Protein AF-A0A7T8HIZ3-F1 (afdb_monomer_lite)

Foldseek 3Di:
DVQVVLQVVLCVVVVHDPPPPDDSVVSCVVSVHDGPVVVVVVVVVVVVVVVVVVVVVPD

Sequence (59 aa):
DVQVAINDAARSFLGYKRRDHIHIRDLQERADLLSLNEVAAKAVAMETWKCFNSTTGRR

pLDDT: mean 86.69, std 9.91, range [43.97, 94.56]

Structure (mmCIF, N/CA/C/O backbone):
data_AF-A0A7T8HIZ3-F1
#
_entry.id   AF-A0A7T8HIZ3-F1
#
loop_
_atom_site.group_PDB
_atom_site.id
_atom_site.type_symbol
_atom_site.label_atom_id
_atom_site.label_alt_id
_atom_site.label_comp_id
_atom_site.label_asym_id
_atom_site.label_entity_id
_atom_site.label_seq_id
_atom_site.pdbx_PDB_ins_code
_atom_site.Cartn_x
_atom_site.Cartn_y
_atom_site.Cartn_z
_atom_site.occupa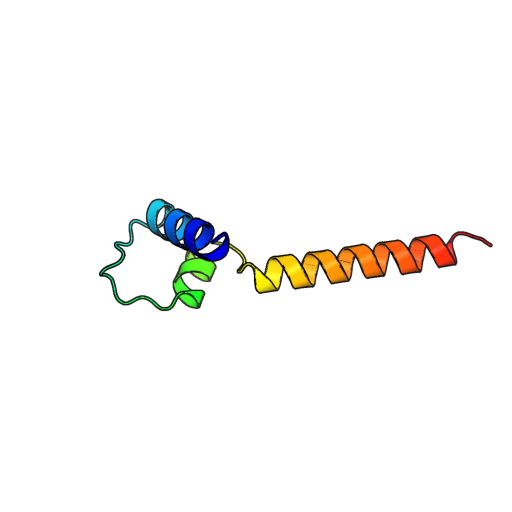ncy
_atom_site.B_iso_or_equiv
_atom_site.auth_seq_id
_atom_site.auth_comp_id
_atom_site.auth_asym_id
_atom_site.auth_atom_id
_atom_site.pdbx_PDB_model_num
ATOM 1 N N . ASP A 1 1 ? -4.506 -14.416 0.224 1.00 74.00 1 ASP A N 1
ATOM 2 C CA . ASP A 1 1 ? -5.147 -13.104 0.447 1.00 74.00 1 ASP A CA 1
ATOM 3 C C . ASP A 1 1 ? -4.141 -11.999 0.796 1.00 74.00 1 ASP A C 1
ATOM 5 O O . ASP A 1 1 ? -4.068 -11.539 1.928 1.00 74.00 1 ASP A O 1
ATOM 9 N N . VAL A 1 2 ? -3.332 -11.551 -0.174 1.00 85.69 2 VAL A N 1
ATOM 10 C CA . VAL A 1 2 ? -2.283 -10.527 0.060 1.00 85.69 2 VAL A CA 1
ATOM 11 C C . VAL A 1 2 ? -2.886 -9.134 0.269 1.00 85.69 2 VAL A C 1
ATOM 13 O O . VAL A 1 2 ? -2.478 -8.405 1.168 1.00 85.69 2 VAL A O 1
ATOM 16 N N . GLN A 1 3 ? -3.910 -8.778 -0.510 1.00 87.19 3 GLN A N 1
ATOM 17 C CA . GLN A 1 3 ? -4.586 -7.484 -0.387 1.00 87.19 3 GLN A CA 1
ATOM 18 C C . GLN A 1 3 ? -5.267 -7.309 0.981 1.00 87.19 3 GLN A C 1
ATOM 20 O O . GLN A 1 3 ? -5.296 -6.203 1.517 1.00 87.19 3 GLN A O 1
ATOM 25 N N . VAL A 1 4 ? -5.781 -8.396 1.566 1.00 90.12 4 VAL A N 1
ATOM 26 C CA . VAL A 1 4 ? -6.364 -8.387 2.916 1.00 90.12 4 VAL A CA 1
ATOM 27 C C . VAL A 1 4 ? -5.293 -8.075 3.959 1.00 90.12 4 VAL A C 1
ATOM 29 O O . VAL A 1 4 ? -5.515 -7.204 4.793 1.00 90.12 4 VAL A O 1
ATOM 32 N N . ALA A 1 5 ? -4.115 -8.699 3.862 1.00 90.44 5 ALA A N 1
ATOM 33 C CA . ALA A 1 5 ? -3.000 -8.430 4.768 1.00 90.44 5 ALA A CA 1
ATOM 34 C C . ALA A 1 5 ? -2.501 -6.976 4.671 1.00 90.44 5 ALA A C 1
ATOM 36 O O . ALA A 1 5 ? -2.266 -6.346 5.698 1.00 90.44 5 ALA A O 1
ATOM 37 N N . ILE A 1 6 ? -2.417 -6.412 3.457 1.00 89.50 6 ILE A N 1
ATOM 38 C CA . ILE A 1 6 ? -2.089 -4.987 3.250 1.00 89.50 6 ILE A CA 1
ATOM 39 C C . ILE A 1 6 ? -3.132 -4.091 3.933 1.00 89.50 6 ILE A C 1
ATOM 41 O O . ILE A 1 6 ? -2.781 -3.138 4.624 1.00 89.50 6 ILE A O 1
ATOM 45 N N . ASN A 1 7 ? -4.420 -4.414 3.790 1.00 91.12 7 ASN A N 1
ATOM 46 C CA . ASN A 1 7 ? -5.496 -3.631 4.398 1.00 91.12 7 ASN A CA 1
ATOM 47 C C .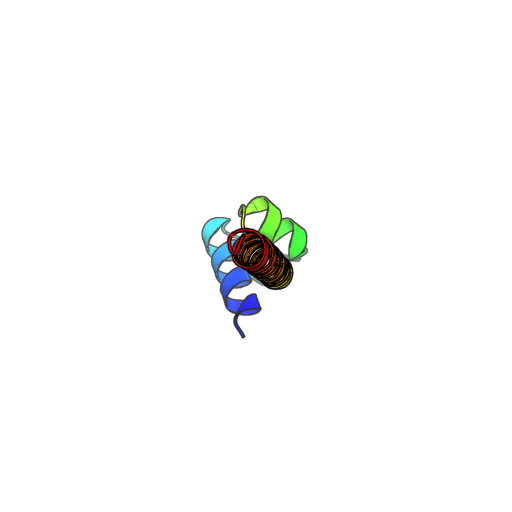 ASN A 1 7 ? -5.507 -3.743 5.928 1.00 91.12 7 ASN A C 1
ATOM 49 O O . ASN A 1 7 ? -5.814 -2.768 6.611 1.00 91.12 7 ASN A O 1
ATOM 53 N N . ASP A 1 8 ? -5.205 -4.916 6.478 1.00 91.88 8 ASP A N 1
ATOM 54 C CA . ASP A 1 8 ? -5.094 -5.101 7.925 1.00 91.88 8 ASP A CA 1
ATOM 55 C C . ASP A 1 8 ? -3.871 -4.364 8.487 1.00 91.88 8 ASP A C 1
ATOM 57 O O . ASP A 1 8 ? -3.990 -3.702 9.516 1.00 91.88 8 ASP A O 1
ATOM 61 N N . ALA A 1 9 ? -2.741 -4.372 7.773 1.00 90.00 9 ALA A N 1
ATOM 62 C CA . ALA A 1 9 ? -1.574 -3.569 8.129 1.00 90.00 9 ALA A CA 1
AT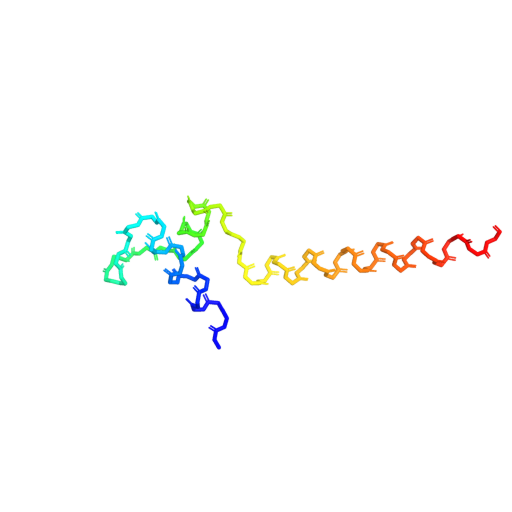OM 63 C C . ALA A 1 9 ? -1.899 -2.065 8.122 1.00 90.00 9 ALA A C 1
ATOM 65 O O . ALA A 1 9 ? -1.636 -1.380 9.109 1.00 90.00 9 ALA A O 1
ATOM 66 N N . ALA A 1 10 ? -2.551 -1.564 7.065 1.00 91.81 10 ALA A N 1
ATOM 67 C CA . ALA A 1 10 ? -2.987 -0.169 6.970 1.00 91.81 10 ALA A CA 1
ATOM 68 C C . ALA A 1 10 ? -3.896 0.231 8.146 1.00 91.81 10 ALA A C 1
ATOM 70 O O . ALA A 1 10 ? -3.731 1.294 8.746 1.00 91.81 10 ALA A O 1
ATOM 71 N N . ARG A 1 11 ? -4.834 -0.651 8.520 1.00 93.56 11 ARG A N 1
ATOM 72 C CA . ARG A 1 11 ? -5.707 -0.454 9.686 1.00 93.56 11 ARG A CA 1
ATOM 73 C C . ARG A 1 11 ? -4.927 -0.404 10.993 1.00 93.56 11 ARG A C 1
ATOM 75 O O . ARG A 1 11 ? -5.195 0.478 11.802 1.00 93.56 11 ARG A O 1
ATOM 82 N N . SER A 1 12 ? -3.965 -1.303 11.188 1.00 92.81 12 SER A N 1
ATOM 83 C CA . SER A 1 12 ? -3.103 -1.303 12.373 1.00 92.81 12 SER A CA 1
ATOM 84 C C . SER A 1 12 ? -2.263 -0.032 12.488 1.00 92.81 12 SER A C 1
ATOM 86 O O . SER A 1 12 ? -2.178 0.518 13.582 1.00 92.81 12 SER A O 1
ATOM 88 N N . PHE A 1 13 ? -1.692 0.466 11.388 1.00 90.75 13 PHE A N 1
ATOM 89 C CA . PHE A 1 13 ? -0.896 1.699 11.400 1.00 90.75 13 PHE A CA 1
ATOM 90 C C . PHE A 1 13 ? -1.730 2.945 11.705 1.00 90.75 13 PHE A C 1
ATOM 92 O O . PHE A 1 13 ? -1.283 3.821 12.441 1.00 90.75 13 PHE A O 1
ATOM 99 N N . LEU A 1 14 ? -2.947 3.016 11.163 1.00 92.00 14 LEU A N 1
ATOM 100 C CA . LEU A 1 14 ? -3.825 4.181 11.301 1.00 92.00 14 LEU A CA 1
ATOM 101 C C . LEU A 1 14 ? -4.807 4.085 12.479 1.00 92.00 14 LEU A C 1
ATOM 103 O O . LEU A 1 14 ? -5.555 5.025 12.736 1.00 92.00 14 LEU A O 1
ATOM 107 N N . GLY A 1 15 ? -4.835 2.955 13.189 1.00 92.75 15 GLY A N 1
ATOM 108 C CA . GLY A 1 15 ? -5.730 2.721 14.325 1.00 92.75 15 GLY A CA 1
ATOM 109 C C . GLY A 1 15 ? -7.198 2.466 13.958 1.00 92.75 15 GLY A C 1
ATOM 110 O O . GLY A 1 15 ? -8.065 2.555 14.829 1.00 92.75 15 GLY A O 1
ATOM 111 N N . TYR A 1 16 ? -7.500 2.135 12.699 1.00 93.50 16 TYR A N 1
ATOM 112 C CA . TYR A 1 16 ? -8.865 1.843 12.252 1.00 93.50 16 TYR A CA 1
ATOM 113 C C . TYR A 1 16 ? -9.293 0.412 12.585 1.00 93.50 16 TYR A C 1
ATOM 115 O O . TYR A 1 16 ? -8.536 -0.549 12.447 1.00 93.50 16 TYR A O 1
ATOM 123 N N . LYS A 1 17 ? -10.559 0.237 12.961 1.00 91.38 17 LYS A N 1
ATOM 124 C CA . LYS A 1 17 ? -11.180 -1.078 13.163 1.00 91.38 17 LYS A CA 1
ATOM 125 C C . LYS A 1 17 ? -11.867 -1.532 11.878 1.00 91.38 17 LYS A C 1
ATOM 127 O O . LYS A 1 17 ? -12.305 -0.730 11.066 1.00 91.38 17 LYS A O 1
ATOM 132 N N . ARG A 1 18 ? -12.049 -2.846 11.701 1.00 87.81 18 ARG A N 1
ATOM 133 C CA . ARG A 1 18 ? -12.781 -3.387 10.533 1.00 87.81 18 ARG A CA 1
ATOM 134 C C . ARG A 1 18 ? -14.243 -2.930 10.448 1.00 87.81 18 ARG A C 1
ATOM 136 O O . ARG A 1 18 ? -14.802 -2.922 9.362 1.00 87.81 18 ARG A O 1
ATOM 143 N N . ARG A 1 19 ? -14.840 -2.563 11.586 1.00 91.44 19 ARG A N 1
ATOM 144 C CA . ARG A 1 19 ? -16.202 -2.012 11.680 1.00 91.44 19 ARG A CA 1
ATOM 145 C C . ARG A 1 19 ? -16.295 -0.539 11.283 1.00 91.44 19 ARG A C 1
ATOM 147 O O . ARG A 1 19 ? -17.398 -0.028 11.131 1.00 91.44 19 ARG A O 1
ATOM 154 N N . ASP A 1 20 ? -15.160 0.138 11.152 1.00 87.38 20 ASP A N 1
ATOM 155 C CA . ASP A 1 20 ? -15.138 1.514 10.692 1.00 87.38 20 ASP A CA 1
ATOM 156 C C . ASP A 1 20 ? -15.332 1.447 9.173 1.00 87.38 20 ASP A C 1
ATOM 158 O O . ASP A 1 20 ? -14.504 0.883 8.453 1.00 87.38 20 ASP A O 1
ATOM 162 N N . HIS A 1 21 ? -16.481 1.926 8.696 1.00 85.19 21 HIS A N 1
ATOM 163 C CA . HIS A 1 21 ? -16.873 1.875 7.287 1.00 85.19 21 HIS A CA 1
ATOM 164 C C . HIS A 1 21 ? -16.042 2.859 6.457 1.00 85.19 21 HIS A C 1
ATOM 166 O O . HIS A 1 21 ? -16.502 3.933 6.078 1.00 85.19 21 HIS A O 1
ATOM 172 N N . ILE A 1 22 ? -14.793 2.483 6.201 1.00 90.38 22 ILE A N 1
ATOM 173 C CA . ILE A 1 22 ? -13.827 3.259 5.429 1.00 90.38 22 ILE A CA 1
ATOM 174 C C . ILE A 1 22 ? -13.634 2.643 4.050 1.00 90.38 22 ILE A C 1
ATOM 176 O O . ILE A 1 22 ? -13.578 1.418 3.889 1.00 90.38 22 ILE A O 1
ATOM 180 N N . HIS A 1 23 ? -13.499 3.504 3.049 1.00 91.50 23 HIS A N 1
ATOM 181 C CA . HIS A 1 23 ? -13.159 3.071 1.707 1.00 91.50 23 HIS A CA 1
ATOM 182 C C . HIS A 1 23 ? -11.697 2.592 1.679 1.00 91.50 23 HIS A C 1
ATOM 184 O O . HIS A 1 23 ? -10.810 3.251 2.219 1.00 91.50 23 HIS A O 1
ATOM 190 N N . ILE A 1 24 ? -11.427 1.430 1.070 1.00 88.88 24 ILE A N 1
ATOM 191 C CA . ILE A 1 24 ? -10.084 0.812 1.087 1.00 88.88 24 ILE A CA 1
ATOM 192 C C . ILE A 1 24 ? -9.037 1.707 0.419 1.00 88.88 24 ILE A C 1
ATOM 194 O O . ILE A 1 24 ? -7.906 1.768 0.891 1.00 88.88 24 ILE A O 1
ATOM 198 N N . ARG A 1 25 ? -9.421 2.423 -0.642 1.00 87.75 25 ARG A N 1
ATOM 199 C CA . ARG A 1 25 ? -8.539 3.385 -1.310 1.00 87.75 25 ARG A CA 1
ATOM 200 C C . ARG A 1 25 ? -8.102 4.494 -0.351 1.00 87.75 25 ARG A C 1
ATOM 202 O O . ARG A 1 25 ? -6.913 4.730 -0.215 1.00 87.75 25 ARG A O 1
ATOM 209 N N . ASP A 1 26 ? -9.045 5.097 0.367 1.00 89.69 26 ASP A N 1
ATOM 210 C CA . ASP A 1 26 ? -8.755 6.184 1.309 1.00 89.69 26 ASP A CA 1
ATOM 211 C C . ASP A 1 26 ? -7.906 5.685 2.487 1.00 89.69 26 ASP A C 1
ATOM 213 O O . ASP A 1 26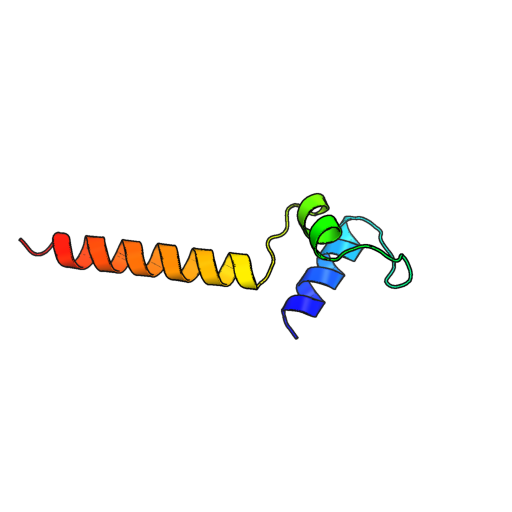 ? -7.039 6.398 2.984 1.00 89.69 26 ASP A O 1
ATOM 217 N N . LEU A 1 27 ? -8.139 4.445 2.933 1.00 91.75 27 LEU A N 1
ATOM 218 C CA . LEU A 1 27 ? -7.329 3.785 3.957 1.00 91.75 27 LEU A CA 1
ATOM 219 C C . LEU A 1 27 ? -5.872 3.618 3.502 1.00 91.75 27 LEU A C 1
ATOM 221 O O . LEU A 1 27 ? -4.955 3.891 4.271 1.00 91.75 27 LEU A O 1
ATOM 225 N N . GLN A 1 28 ? -5.669 3.146 2.275 1.00 90.19 28 GLN A N 1
ATOM 226 C CA . GLN A 1 28 ? -4.348 2.923 1.691 1.00 90.19 28 GLN A CA 1
ATOM 227 C C . GLN A 1 28 ? -3.607 4.238 1.449 1.00 90.19 28 GLN A C 1
ATOM 229 O O . GLN A 1 28 ? -2.460 4.372 1.864 1.00 90.19 28 GLN A O 1
ATOM 234 N N . GLU A 1 29 ? -4.295 5.234 0.892 1.00 88.56 29 GLU A N 1
ATOM 235 C CA . GLU A 1 29 ? -3.758 6.574 0.645 1.00 88.56 29 GLU A CA 1
ATOM 236 C C . GLU A 1 29 ? -3.323 7.259 1.949 1.00 88.56 29 GLU A C 1
ATOM 238 O O . GLU A 1 29 ? -2.230 7.810 2.030 1.00 88.56 29 GLU A O 1
ATOM 243 N N . ARG A 1 30 ? -4.123 7.145 3.019 1.00 89.38 30 ARG A N 1
ATOM 244 C CA . ARG A 1 30 ? -3.753 7.672 4.346 1.00 89.38 30 ARG A CA 1
ATOM 245 C C . ARG A 1 30 ? -2.592 6.927 4.999 1.00 89.38 30 ARG A C 1
ATOM 247 O O . ARG A 1 30 ? -1.903 7.513 5.826 1.00 89.38 30 ARG A O 1
ATOM 254 N N . ALA A 1 31 ? -2.412 5.648 4.678 1.00 88.44 31 ALA A N 1
ATOM 255 C CA . ALA A 1 31 ? -1.328 4.826 5.210 1.00 88.44 31 ALA A CA 1
ATOM 256 C C . ALA A 1 31 ? -0.041 4.947 4.380 1.00 88.44 31 ALA A C 1
ATOM 258 O O . ALA A 1 31 ? 0.943 4.299 4.725 1.00 88.44 31 ALA A O 1
ATOM 259 N N . ASP A 1 32 ? -0.065 5.724 3.290 1.00 87.62 32 ASP A N 1
ATOM 260 C CA . ASP A 1 32 ? 0.986 5.768 2.267 1.00 87.62 32 ASP A CA 1
ATOM 261 C C . ASP A 1 32 ? 1.347 4.366 1.729 1.00 87.62 32 ASP A C 1
ATOM 263 O O . ASP A 1 32 ? 2.497 4.033 1.436 1.00 87.62 32 ASP A O 1
ATOM 267 N N . LEU A 1 33 ? 0.336 3.495 1.630 1.00 87.75 33 LEU A N 1
ATOM 268 C CA . LEU A 1 33 ? 0.468 2.133 1.124 1.00 87.75 33 LEU A CA 1
ATOM 269 C C . LEU A 1 33 ? -0.155 2.037 -0.263 1.00 87.75 33 LEU A C 1
ATOM 271 O O . LEU A 1 33 ? -1.289 2.447 -0.482 1.00 87.75 33 LEU A O 1
ATOM 275 N N . LEU A 1 34 ? 0.569 1.423 -1.195 1.00 85.50 34 LEU A N 1
ATOM 276 C CA . LEU A 1 34 ? 0.038 1.116 -2.520 1.00 85.50 34 LEU A CA 1
ATOM 277 C C . LEU A 1 34 ? -0.903 -0.090 -2.457 1.00 85.50 34 LEU A C 1
ATOM 279 O O . LEU A 1 34 ? -0.653 -1.068 -1.741 1.00 85.50 34 LEU A O 1
ATOM 283 N N . SER A 1 35 ? -1.949 -0.062 -3.276 1.00 85.44 35 SER A N 1
ATOM 284 C CA . SER A 1 35 ? -2.757 -1.248 -3.549 1.00 85.44 35 SER A CA 1
ATOM 285 C C . SER A 1 35 ? -1.927 -2.324 -4.256 1.00 85.44 35 SER A C 1
ATOM 287 O O . SER A 1 35 ? -0.940 -2.042 -4.944 1.00 85.44 35 SER A O 1
ATOM 289 N N . LEU A 1 36 ? -2.357 -3.586 -4.157 1.00 86.38 36 LEU A N 1
ATOM 290 C CA . LEU A 1 36 ? -1.686 -4.693 -4.842 1.00 86.38 36 LEU A CA 1
ATOM 291 C C . LEU A 1 36 ? -1.657 -4.484 -6.365 1.00 86.38 36 LEU A C 1
ATOM 293 O O . LEU A 1 36 ? -0.673 -4.824 -7.017 1.00 86.38 36 LEU A O 1
ATOM 297 N N . ASN A 1 37 ? -2.710 -3.879 -6.919 1.00 86.25 37 ASN A N 1
ATOM 298 C CA . ASN A 1 37 ? -2.801 -3.566 -8.344 1.00 86.25 37 ASN A CA 1
ATOM 299 C C . ASN A 1 37 ? -1.771 -2.510 -8.761 1.00 86.25 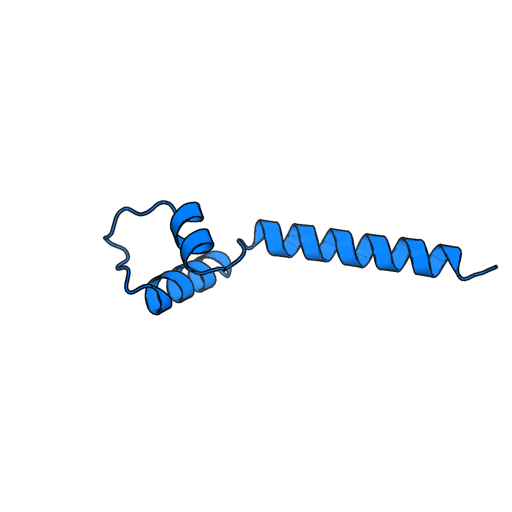37 ASN A C 1
ATOM 301 O O . ASN A 1 37 ? -1.133 -2.655 -9.801 1.00 86.25 37 ASN A O 1
ATOM 305 N N . GLU A 1 38 ? -1.567 -1.473 -7.949 1.00 86.94 38 GLU A N 1
ATOM 306 C CA . GLU A 1 38 ? -0.552 -0.449 -8.218 1.00 86.94 38 GLU A CA 1
ATOM 307 C C . GLU A 1 38 ? 0.864 -1.013 -8.112 1.00 86.94 38 GLU A C 1
ATOM 309 O O . GLU A 1 38 ? 1.716 -0.691 -8.941 1.00 86.94 38 GLU A O 1
ATOM 314 N N . VAL A 1 39 ? 1.116 -1.891 -7.134 1.00 90.38 39 VAL A N 1
ATOM 315 C CA . VAL A 1 39 ? 2.396 -2.606 -7.019 1.00 90.38 39 VAL A CA 1
ATOM 316 C C . VAL A 1 39 ? 2.643 -3.462 -8.260 1.00 90.38 39 VAL A C 1
ATOM 318 O O . VAL A 1 39 ? 3.721 -3.382 -8.850 1.00 90.38 39 VAL A O 1
ATOM 321 N N . ALA A 1 40 ? 1.644 -4.232 -8.699 1.00 90.56 40 ALA A N 1
ATOM 322 C CA . ALA A 1 40 ? 1.748 -5.066 -9.893 1.00 90.56 40 ALA A CA 1
ATOM 323 C C . ALA A 1 40 ? 2.012 -4.227 -11.154 1.00 90.56 40 ALA A C 1
ATOM 325 O O . ALA A 1 40 ? 2.927 -4.536 -11.918 1.00 90.56 40 ALA A O 1
ATOM 326 N N . ALA A 1 41 ? 1.276 -3.128 -11.343 1.00 90.75 41 ALA A N 1
ATOM 327 C CA . ALA A 1 41 ? 1.468 -2.228 -12.477 1.00 90.75 41 ALA A CA 1
ATOM 328 C C . ALA A 1 41 ? 2.874 -1.603 -12.487 1.00 90.75 41 ALA A C 1
ATOM 330 O O . ALA A 1 41 ? 3.539 -1.599 -13.525 1.00 90.75 41 ALA A O 1
ATOM 331 N N . LYS A 1 42 ? 3.365 -1.130 -11.331 1.00 91.56 42 LYS A N 1
ATOM 332 C CA . LYS A 1 42 ? 4.724 -0.576 -11.206 1.00 91.56 42 LYS A CA 1
ATOM 333 C C . LYS A 1 42 ? 5.799 -1.623 -11.489 1.00 91.56 42 LYS A C 1
ATOM 335 O O . LYS A 1 42 ? 6.763 -1.312 -12.185 1.00 91.56 42 LYS A O 1
ATOM 340 N N . ALA A 1 43 ? 5.632 -2.848 -10.991 1.00 92.75 43 ALA A N 1
ATOM 341 C CA . ALA A 1 43 ? 6.566 -3.940 -11.253 1.00 92.75 43 ALA A CA 1
ATOM 342 C C . ALA A 1 43 ? 6.641 -4.254 -12.754 1.00 92.75 43 ALA A C 1
ATOM 344 O O . ALA A 1 43 ? 7.730 -4.273 -13.322 1.00 92.75 43 ALA A O 1
ATOM 345 N N . VAL A 1 44 ? 5.489 -4.400 -13.417 1.00 93.62 44 VAL A N 1
ATOM 346 C CA . VAL A 1 44 ? 5.428 -4.643 -14.866 1.00 93.62 44 VAL A CA 1
ATOM 347 C C . VAL A 1 44 ? 6.071 -3.498 -15.648 1.00 93.62 44 VAL A C 1
ATOM 349 O O . VAL A 1 44 ? 6.864 -3.752 -16.554 1.00 93.62 44 VAL A O 1
ATOM 352 N N . ALA A 1 45 ? 5.789 -2.244 -15.289 1.00 93.12 45 ALA A N 1
ATOM 353 C CA . ALA A 1 45 ? 6.390 -1.086 -15.944 1.00 93.12 45 ALA A CA 1
ATOM 354 C C . ALA A 1 45 ? 7.922 -1.062 -15.789 1.00 93.12 45 ALA A C 1
ATOM 356 O O . ALA A 1 45 ? 8.632 -0.852 -16.774 1.00 93.12 45 ALA A O 1
ATOM 357 N N . MET A 1 46 ? 8.445 -1.331 -14.586 1.00 94.56 46 MET A N 1
ATOM 358 C CA . MET A 1 46 ? 9.893 -1.402 -14.354 1.00 94.56 46 MET A CA 1
ATOM 359 C C . MET A 1 46 ? 10.549 -2.543 -15.128 1.00 94.56 46 MET A C 1
ATOM 361 O O . MET A 1 46 ? 11.586 -2.327 -15.751 1.00 94.56 46 MET A O 1
ATOM 365 N N . GLU A 1 47 ? 9.968 -3.743 -15.112 1.00 93.31 47 GLU A N 1
ATOM 366 C CA . GLU A 1 47 ? 10.514 -4.886 -15.853 1.00 93.31 47 GLU A CA 1
ATOM 367 C C . GLU A 1 47 ? 10.478 -4.646 -17.367 1.00 93.31 47 GLU A C 1
ATOM 369 O O . GLU A 1 47 ? 11.450 -4.928 -18.068 1.00 93.31 47 GLU A O 1
ATOM 374 N N . THR A 1 48 ? 9.411 -4.020 -17.870 1.00 92.81 48 THR A N 1
ATOM 375 C CA . THR A 1 48 ? 9.309 -3.614 -19.280 1.00 92.81 48 THR A CA 1
ATOM 376 C C . THR A 1 48 ? 10.397 -2.601 -19.641 1.00 92.81 48 THR A C 1
ATOM 378 O O . THR A 1 48 ? 11.072 -2.756 -20.658 1.00 92.81 48 THR A O 1
ATOM 381 N N . TRP A 1 49 ? 10.625 -1.599 -18.787 1.00 90.62 49 TRP A N 1
ATOM 382 C CA . TRP A 1 49 ? 11.680 -0.601 -18.979 1.00 90.62 49 TRP A CA 1
ATOM 383 C C . TRP A 1 49 ? 13.082 -1.222 -18.972 1.00 90.62 49 TRP A C 1
ATOM 385 O O . TRP A 1 49 ? 13.912 -0.911 -19.830 1.00 90.62 49 TRP A O 1
ATOM 395 N N . LYS A 1 50 ? 13.346 -2.144 -18.037 1.00 91.69 50 LYS A N 1
ATOM 396 C CA . LYS A 1 50 ? 14.604 -2.906 -17.990 1.00 91.69 50 LYS A CA 1
ATOM 397 C C . LYS A 1 50 ? 14.805 -3.729 -19.258 1.00 91.69 50 LYS A C 1
ATOM 399 O O . LYS A 1 50 ? 15.909 -3.731 -19.795 1.00 91.69 50 LYS A O 1
ATOM 404 N N . CYS A 1 51 ? 13.760 -4.401 -19.740 1.00 89.50 51 CYS A N 1
ATOM 405 C CA . CYS A 1 51 ? 13.796 -5.190 -20.971 1.00 89.50 51 CYS A CA 1
ATOM 406 C C . CYS A 1 51 ? 14.102 -4.312 -22.195 1.00 89.50 51 CYS A C 1
ATOM 408 O O . CYS A 1 51 ? 15.005 -4.609 -22.975 1.00 89.50 51 CYS A O 1
ATOM 410 N N . PHE A 1 52 ? 13.426 -3.169 -22.321 1.00 87.94 52 PHE A N 1
ATOM 411 C CA . PHE A 1 52 ? 13.673 -2.224 -23.409 1.00 87.94 52 PHE A CA 1
ATOM 412 C C . PHE A 1 52 ? 15.129 -1.726 -23.424 1.00 87.94 52 PHE A C 1
ATOM 414 O O . PHE A 1 52 ? 15.812 -1.789 -24.450 1.00 87.94 52 PHE A O 1
ATOM 421 N N . ASN A 1 53 ? 15.652 -1.312 -22.270 1.00 83.56 53 ASN A N 1
ATOM 422 C CA . ASN A 1 53 ? 17.031 -0.829 -22.183 1.00 83.56 53 ASN A CA 1
ATOM 423 C C . ASN A 1 53 ? 18.071 -1.940 -22.367 1.00 83.56 53 ASN A C 1
ATOM 425 O O . ASN A 1 53 ? 19.104 -1.705 -22.993 1.00 83.56 53 ASN A O 1
ATOM 429 N N . SER A 1 54 ? 17.804 -3.159 -21.892 1.00 79.56 54 SER A N 1
ATOM 430 C CA . SER A 1 54 ? 18.715 -4.290 -22.096 1.00 79.56 54 SER A CA 1
ATOM 431 C C . SER A 1 54 ? 18.757 -4.756 -23.556 1.00 79.56 54 SER A C 1
ATOM 433 O O . SER A 1 54 ? 19.812 -5.176 -24.027 1.00 79.56 54 SER A O 1
ATOM 435 N N . THR A 1 55 ? 17.656 -4.616 -24.305 1.00 68.69 55 THR A N 1
ATOM 436 C CA . THR A 1 55 ? 17.646 -4.849 -25.762 1.00 68.69 55 THR A CA 1
ATOM 437 C C . THR A 1 55 ? 18.331 -3.739 -26.560 1.00 68.69 55 THR A C 1
ATOM 439 O O . THR A 1 55 ? 18.938 -4.019 -27.592 1.00 68.69 55 THR A O 1
ATOM 442 N N . THR A 1 56 ? 18.299 -2.496 -26.071 1.00 61.31 56 THR A N 1
ATOM 443 C CA . THR A 1 56 ? 18.915 -1.340 -26.745 1.00 61.31 56 THR A CA 1
ATOM 444 C C . THR A 1 56 ? 20.433 -1.272 -26.518 1.00 61.31 56 THR A C 1
ATOM 446 O O . THR A 1 56 ? 21.162 -0.850 -27.410 1.00 61.31 56 THR A O 1
ATOM 449 N N . GLY A 1 57 ? 20.938 -1.764 -25.379 1.00 58.44 57 GLY A N 1
ATOM 450 C CA . GLY A 1 57 ? 22.372 -1.817 -25.047 1.00 58.44 57 GLY A CA 1
ATOM 451 C C . GLY A 1 57 ? 23.203 -2.908 -25.748 1.00 58.44 57 GLY A C 1
ATOM 452 O O . GLY A 1 57 ? 24.355 -3.112 -25.378 1.00 58.44 57 GLY A O 1
ATOM 453 N N . ARG A 1 58 ? 22.646 -3.633 -26.733 1.00 53.44 58 ARG A N 1
ATOM 454 C CA . ARG A 1 58 ? 23.357 -4.619 -27.584 1.00 53.44 58 ARG A CA 1
ATOM 455 C C . ARG A 1 58 ? 23.693 -4.058 -28.980 1.00 53.44 58 ARG A C 1
ATOM 457 O O . ARG A 1 58 ? 23.453 -4.722 -29.991 1.00 53.44 58 ARG A O 1
ATOM 464 N N . ARG A 1 59 ? 24.235 -2.843 -29.054 1.00 43.97 59 ARG A N 1
ATOM 465 C CA . ARG A 1 59 ? 24.879 -2.306 -30.262 1.00 43.97 59 ARG A CA 1
ATOM 466 C C . ARG A 1 59 ? 26.200 -1.651 -29.915 1.00 43.97 59 ARG A C 1
ATOM 468 O O . ARG A 1 59 ? 26.237 -0.966 -28.872 1.00 43.97 59 ARG A O 1
#

Secondary structure (DSSP, 8-state):
-HHHHHHHHHHHHHT--TTS---HHHHHHHTT---HHHHHHHHHHHHHHHHHHHHHT--

Organism: Caligus rogercresseyi (NCBI:txid217165)

Radius of gyration: 16.76 Å; chains: 1; boun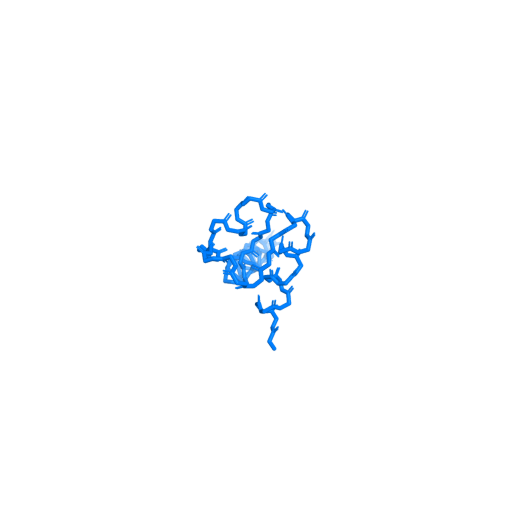ding box: 42×21×45 Å